Protein AF-A0A7C7HIZ8-F1 (afdb_monomer_lite)

Radius of gyration: 19.07 Å; chains: 1; bounding box: 38×18×54 Å

Foldseek 3Di:
DDDDDDPVSVVVVVVVPDDPDDPVNVDPDDPDPVVQVVVCVVVVHDDDDDDPPDPVVSDD

Sequence (60 aa):
MLTKLNINEFETLHTSVIPPKETWTKINWEIDLWKARRQAYQTGKPIFMWAMDGHPLGCT

Secondary structure (DSSP, 8-state):
--PPPPHHHHHHHHHHHSPP--GGGGS-----HHHHHHHHHHHTPPPP-------TT---

Structure (mmCIF, N/CA/C/O backbone):
data_AF-A0A7C7HIZ8-F1
#
_entry.id   AF-A0A7C7HIZ8-F1
#
loop_
_atom_site.group_PDB
_atom_site.id
_atom_site.type_symbol
_atom_site.label_atom_id
_atom_site.label_alt_id
_atom_site.label_comp_id
_atom_site.label_asym_id
_atom_site.label_entity_id
_atom_site.label_seq_id
_atom_site.pdbx_PDB_ins_code
_atom_site.Cartn_x
_atom_site.Cartn_y
_atom_site.Cartn_z
_atom_site.occupancy
_atom_site.B_iso_or_equiv
_atom_site.auth_seq_id
_atom_site.auth_comp_id
_atom_site.auth_asy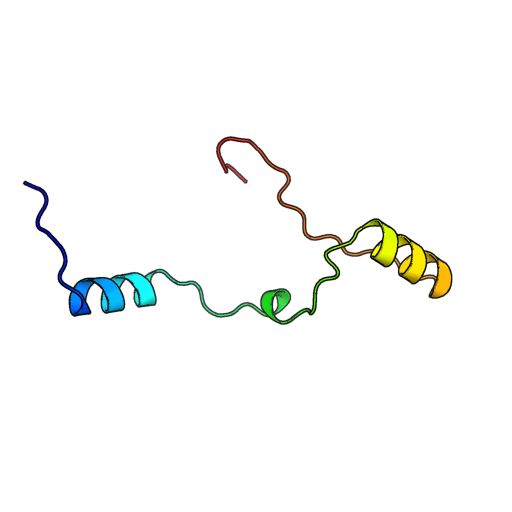m_id
_atom_site.auth_atom_id
_atom_site.pdbx_PDB_model_num
ATOM 1 N N . MET A 1 1 ? 14.032 1.466 -35.669 1.00 53.28 1 MET A N 1
ATOM 2 C CA . MET A 1 1 ? 14.318 0.027 -35.482 1.00 53.28 1 MET A CA 1
ATOM 3 C C . MET A 1 1 ? 14.419 -0.191 -33.979 1.00 53.28 1 MET A C 1
ATOM 5 O O . MET A 1 1 ? 15.229 0.492 -33.371 1.00 53.28 1 MET A O 1
ATOM 9 N N . LEU A 1 2 ? 13.547 -0.993 -33.358 1.00 65.69 2 LEU A N 1
ATOM 10 C CA . LEU A 1 2 ? 13.623 -1.246 -31.912 1.00 65.69 2 LEU A CA 1
ATOM 11 C C . LEU A 1 2 ? 14.705 -2.301 -31.654 1.00 65.69 2 LEU A C 1
ATOM 13 O O . LEU A 1 2 ? 14.593 -3.434 -32.121 1.00 65.69 2 LEU A O 1
ATOM 17 N N . THR A 1 3 ? 15.768 -1.909 -30.963 1.00 80.62 3 THR A N 1
ATOM 18 C CA . THR A 1 3 ? 16.851 -2.791 -30.516 1.00 80.62 3 THR A CA 1
ATOM 19 C C . THR A 1 3 ? 16.392 -3.599 -29.301 1.00 80.62 3 THR A C 1
ATOM 21 O O . THR A 1 3 ? 15.727 -3.069 -28.413 1.00 80.62 3 THR A O 1
ATOM 24 N N . LYS A 1 4 ? 16.715 -4.897 -29.263 1.00 86.50 4 LYS A N 1
ATOM 25 C CA . LYS A 1 4 ? 16.402 -5.761 -28.114 1.00 86.50 4 LYS A CA 1
ATOM 26 C C . LYS A 1 4 ? 17.363 -5.456 -26.962 1.00 86.50 4 LYS A C 1
ATOM 28 O O . LYS A 1 4 ? 18.568 -5.446 -27.189 1.00 86.50 4 LYS A O 1
ATOM 33 N N . LEU A 1 5 ? 16.820 -5.261 -25.761 1.00 89.75 5 LEU A N 1
ATOM 34 C CA . LEU A 1 5 ? 17.591 -5.157 -24.519 1.00 89.75 5 LEU A CA 1
ATOM 35 C C . LEU A 1 5 ? 18.156 -6.528 -24.140 1.00 89.75 5 LEU A C 1
ATOM 37 O O . LEU A 1 5 ? 17.446 -7.536 -24.211 1.00 89.75 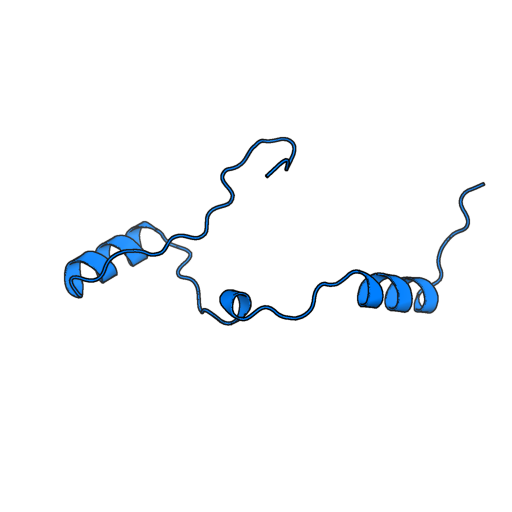5 LEU A O 1
ATOM 41 N N . ASN A 1 6 ? 19.413 -6.567 -23.710 1.00 94.31 6 ASN A N 1
ATOM 42 C CA . ASN A 1 6 ? 19.952 -7.724 -23.001 1.00 94.31 6 ASN A CA 1
ATOM 43 C C . ASN A 1 6 ? 19.579 -7.676 -21.504 1.00 94.31 6 ASN A C 1
ATOM 45 O O . ASN A 1 6 ? 19.028 -6.688 -21.017 1.00 94.31 6 ASN A O 1
ATOM 49 N N . ILE A 1 7 ? 19.863 -8.755 -20.768 1.00 95.25 7 ILE A N 1
ATOM 50 C CA . ILE A 1 7 ? 19.455 -8.889 -19.360 1.00 95.25 7 ILE A CA 1
ATOM 51 C C . ILE A 1 7 ? 20.060 -7.806 -18.452 1.00 95.25 7 ILE A C 1
ATOM 53 O O . ILE A 1 7 ? 19.350 -7.251 -17.620 1.00 95.25 7 ILE A O 1
ATOM 57 N N . ASN A 1 8 ? 21.321 -7.425 -18.667 1.00 95.62 8 ASN A N 1
ATOM 58 C CA . ASN A 1 8 ? 22.004 -6.423 -17.842 1.00 95.62 8 ASN A CA 1
ATOM 59 C C . ASN A 1 8 ? 21.434 -5.019 -18.080 1.00 95.62 8 ASN A C 1
ATOM 61 O O . ASN A 1 8 ? 21.250 -4.236 -17.146 1.00 95.62 8 ASN A O 1
ATOM 65 N N . GLU A 1 9 ? 21.140 -4.695 -19.341 1.00 94.62 9 GLU A N 1
ATOM 66 C CA . GLU A 1 9 ? 20.492 -3.434 -19.708 1.00 94.62 9 GLU A CA 1
ATOM 67 C C . GLU A 1 9 ? 19.072 -3.362 -19.134 1.00 94.62 9 GLU A C 1
ATOM 69 O O . GLU A 1 9 ? 18.671 -2.318 -18.617 1.00 94.62 9 GLU A O 1
ATOM 74 N N . PHE A 1 10 ? 18.334 -4.478 -19.168 1.00 94.31 10 PHE A N 1
ATOM 75 C CA . PHE A 1 10 ? 17.016 -4.577 -18.546 1.00 94.31 10 PHE A CA 1
ATOM 76 C C . PHE A 1 10 ? 17.087 -4.362 -17.034 1.00 94.31 10 PHE A C 1
ATOM 78 O O . PHE A 1 10 ? 16.343 -3.538 -16.516 1.00 94.31 10 PHE A O 1
ATOM 85 N N . GLU A 1 11 ? 17.979 -5.050 -16.322 1.00 95.81 11 GLU A N 1
ATOM 86 C CA . GLU A 1 11 ? 18.112 -4.915 -14.867 1.00 95.81 11 GLU A CA 1
ATOM 87 C C . GLU A 1 11 ? 18.498 -3.491 -14.453 1.00 95.81 11 GLU A C 1
ATOM 89 O O . GLU A 1 11 ? 17.943 -2.949 -13.493 1.00 95.81 11 GLU A O 1
ATOM 94 N N . THR A 1 12 ? 19.396 -2.861 -15.214 1.00 94.94 12 THR A N 1
ATOM 95 C CA . THR A 1 12 ? 19.820 -1.473 -14.991 1.00 94.94 12 THR A CA 1
ATOM 96 C C . THR A 1 12 ? 18.644 -0.513 -15.145 1.00 94.94 12 THR A C 1
ATOM 98 O O . THR A 1 12 ? 18.398 0.316 -14.268 1.00 94.94 12 THR A O 1
ATOM 101 N N . LEU A 1 13 ? 17.890 -0.641 -16.240 1.00 93.31 13 LEU A N 1
ATOM 102 C CA . LEU A 1 13 ? 16.718 0.190 -16.499 1.00 93.31 13 LEU A CA 1
ATOM 103 C C . LEU A 1 13 ? 15.604 -0.068 -15.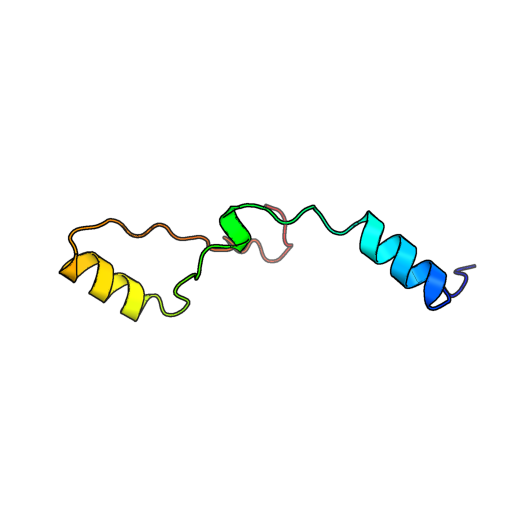480 1.00 93.31 13 LEU A C 1
ATOM 105 O O . LEU A 1 13 ? 15.029 0.867 -14.939 1.00 93.31 13 LEU A O 1
ATOM 109 N N . HIS A 1 14 ? 15.301 -1.331 -15.198 1.00 92.31 14 HIS A N 1
ATOM 110 C CA . HIS A 1 14 ? 14.262 -1.714 -14.250 1.00 92.31 14 HIS A CA 1
ATOM 111 C C . HIS A 1 14 ? 14.552 -1.139 -12.860 1.00 92.31 14 HIS A C 1
ATOM 113 O O . HIS A 1 14 ? 13.675 -0.551 -12.233 1.00 92.31 14 HIS A O 1
ATOM 119 N N . THR A 1 15 ? 15.803 -1.222 -12.409 1.00 92.38 15 THR A N 1
ATOM 120 C CA . THR A 1 15 ? 16.213 -0.665 -11.115 1.00 92.38 15 THR A CA 1
ATOM 121 C C . THR A 1 15 ? 16.148 0.863 -11.088 1.00 92.38 15 THR A C 1
ATOM 123 O O . THR A 1 15 ? 15.852 1.429 -10.040 1.00 92.38 15 THR A O 1
ATOM 126 N N . SER A 1 16 ? 16.387 1.546 -12.214 1.00 92.88 16 SER A N 1
ATOM 127 C CA . SER A 1 16 ? 16.362 3.015 -12.264 1.00 92.88 16 SER A CA 1
ATOM 128 C C . SER A 1 16 ? 14.953 3.613 -12.255 1.00 92.88 16 SER A C 1
ATOM 130 O O . SER A 1 16 ? 14.793 4.765 -11.853 1.00 92.88 16 SER A O 1
ATOM 132 N N . VAL A 1 17 ? 13.938 2.848 -12.671 1.00 92.50 17 VAL A N 1
ATOM 133 C CA . VAL A 1 17 ? 12.534 3.299 -12.706 1.00 92.50 17 VAL A CA 1
ATOM 134 C C . VAL A 1 17 ? 11.708 2.826 -11.513 1.00 92.50 17 VAL A C 1
ATOM 136 O O . VAL A 1 17 ? 10.599 3.322 -11.314 1.00 92.50 17 VAL A O 1
ATOM 139 N N . ILE A 1 18 ? 12.214 1.880 -10.714 1.00 86.62 18 ILE A N 1
ATOM 140 C CA . ILE A 1 18 ? 11.545 1.480 -9.475 1.00 86.62 18 ILE A CA 1
ATOM 141 C C . ILE A 1 18 ? 11.638 2.639 -8.473 1.00 86.62 18 ILE A C 1
ATOM 143 O O . ILE A 1 18 ? 12.745 3.023 -8.084 1.00 86.62 18 ILE A O 1
ATOM 147 N N . PRO A 1 19 ? 10.500 3.184 -8.007 1.00 82.81 19 PRO A N 1
ATOM 148 C CA . PRO A 1 19 ? 10.523 4.179 -6.951 1.00 82.81 19 PRO A CA 1
ATOM 149 C C . PRO A 1 19 ? 11.097 3.570 -5.661 1.00 82.81 19 PRO A C 1
ATOM 151 O O . PRO A 1 19 ? 10.957 2.364 -5.417 1.00 82.81 19 PRO A O 1
ATOM 154 N N . PRO A 1 20 ? 11.736 4.382 -4.803 1.00 84.12 20 PRO A N 1
ATOM 155 C CA . PRO A 1 20 ? 12.222 3.909 -3.514 1.00 84.12 20 PRO A CA 1
ATOM 156 C C . PRO A 1 20 ? 11.083 3.288 -2.690 1.00 84.12 20 PRO A C 1
ATOM 158 O O . PRO A 1 20 ? 9.914 3.639 -2.837 1.00 84.12 20 PRO A O 1
ATOM 161 N N . LYS A 1 21 ? 11.421 2.351 -1.794 1.00 84.50 21 LYS A N 1
ATOM 162 C CA . LYS A 1 21 ? 10.425 1.732 -0.908 1.00 84.50 21 LYS A CA 1
ATOM 163 C C . LYS A 1 21 ? 9.817 2.777 0.025 1.00 84.50 21 LYS A C 1
ATOM 165 O O . LYS A 1 21 ? 10.455 3.195 0.992 1.00 84.50 21 LYS A O 1
ATOM 170 N N . GLU A 1 22 ? 8.568 3.125 -0.238 1.00 87.31 22 GLU A N 1
ATOM 171 C CA . GLU A 1 22 ? 7.799 4.061 0.572 1.00 87.31 22 GLU A CA 1
ATOM 172 C C . GLU A 1 22 ? 7.357 3.453 1.912 1.00 87.31 22 GLU A C 1
ATOM 174 O O . GLU A 1 22 ? 7.232 2.240 2.080 1.00 87.31 22 GLU A O 1
ATOM 179 N N . THR A 1 23 ? 7.081 4.294 2.909 1.00 88.50 23 THR A N 1
ATOM 180 C CA . THR A 1 23 ? 6.682 3.809 4.246 1.00 88.50 23 THR A CA 1
ATOM 181 C C . THR A 1 23 ? 5.349 3.055 4.220 1.00 88.50 23 THR A C 1
ATOM 183 O O . THR A 1 23 ? 5.186 2.071 4.942 1.00 88.50 23 THR A O 1
ATOM 186 N N . TRP A 1 24 ? 4.414 3.456 3.355 1.00 85.69 24 TRP A N 1
ATOM 187 C CA . TRP A 1 24 ? 3.103 2.812 3.238 1.00 85.69 24 TRP A CA 1
ATOM 188 C C . TRP A 1 24 ? 3.193 1.367 2.712 1.00 85.69 24 TRP A C 1
ATOM 190 O O . TRP A 1 24 ? 2.337 0.548 3.047 1.00 85.69 24 TRP A O 1
ATOM 200 N N . THR A 1 25 ? 4.255 1.003 1.975 1.00 86.88 25 THR A N 1
ATOM 201 C CA . THR A 1 25 ? 4.457 -0.377 1.490 1.00 86.88 25 THR A CA 1
ATOM 202 C C . THR A 1 25 ? 4.864 -1.337 2.609 1.00 86.88 25 THR A C 1
ATOM 204 O O . THR A 1 25 ? 4.911 -2.544 2.394 1.00 86.88 25 THR A O 1
ATOM 207 N N . LYS A 1 26 ? 5.231 -0.823 3.791 1.00 90.56 26 LYS A N 1
ATOM 208 C CA . LYS A 1 26 ? 5.631 -1.630 4.956 1.00 90.56 26 LYS A CA 1
ATOM 209 C C . LYS A 1 26 ? 4.444 -2.028 5.835 1.00 90.56 26 LYS A C 1
ATOM 211 O O . LYS A 1 26 ? 4.610 -2.835 6.745 1.00 90.56 26 LYS A O 1
ATOM 216 N N . ILE A 1 27 ? 3.270 -1.443 5.603 1.00 90.19 27 ILE A N 1
ATOM 217 C CA . ILE A 1 27 ? 2.059 -1.755 6.360 1.00 90.19 27 ILE A CA 1
ATOM 218 C C . ILE A 1 27 ? 1.582 -3.147 5.941 1.00 90.19 27 ILE A C 1
ATOM 220 O O . ILE A 1 27 ? 1.462 -3.442 4.754 1.00 90.19 27 ILE A O 1
ATOM 224 N N . ASN A 1 28 ? 1.292 -4.005 6.919 1.00 91.69 28 ASN A N 1
ATOM 225 C CA . ASN A 1 28 ? 0.649 -5.290 6.663 1.00 91.69 28 ASN A CA 1
ATOM 226 C C . ASN A 1 28 ? -0.849 -5.070 6.407 1.00 91.69 28 ASN A C 1
ATOM 228 O O . ASN A 1 28 ? -1.668 -5.212 7.316 1.00 91.69 28 ASN A O 1
ATOM 232 N N . TRP A 1 29 ? -1.177 -4.625 5.195 1.00 91.94 29 TRP A N 1
ATOM 233 C CA . TRP A 1 29 ? -2.538 -4.292 4.785 1.00 91.94 29 TRP A CA 1
ATOM 234 C C . TRP A 1 29 ? -3.481 -5.492 4.928 1.00 91.94 29 TRP A C 1
ATOM 236 O O . TRP A 1 29 ? -3.183 -6.594 4.471 1.00 91.94 29 TRP A O 1
ATOM 246 N N . GLU A 1 30 ? -4.642 -5.268 5.546 1.00 94.81 30 GLU A N 1
ATOM 247 C CA . GLU A 1 30 ? -5.736 -6.238 5.526 1.00 94.81 30 GLU A CA 1
ATOM 248 C C . GLU A 1 30 ? -6.433 -6.169 4.163 1.00 94.81 30 GLU A C 1
ATOM 250 O O . GLU A 1 30 ? -6.901 -5.106 3.757 1.00 94.81 30 GLU A O 1
ATOM 255 N N . ILE A 1 31 ? -6.495 -7.303 3.466 1.00 93.25 31 ILE A N 1
ATOM 256 C CA . ILE A 1 31 ? -7.047 -7.399 2.106 1.00 93.25 31 ILE A CA 1
ATOM 257 C C . ILE A 1 31 ? -8.522 -7.818 2.098 1.00 93.25 31 ILE A C 1
ATOM 259 O O . ILE A 1 31 ? -9.207 -7.637 1.094 1.00 93.25 31 ILE A O 1
ATOM 263 N N . ASP A 1 32 ? -9.029 -8.362 3.209 1.00 94.31 32 ASP A N 1
ATOM 264 C CA . ASP A 1 32 ? -10.449 -8.659 3.384 1.00 94.31 32 ASP A CA 1
ATOM 265 C C . ASP A 1 32 ? -11.153 -7.492 4.091 1.00 94.31 32 ASP A C 1
ATOM 267 O O . ASP A 1 32 ? -11.072 -7.316 5.314 1.00 94.31 32 ASP A O 1
ATOM 271 N N . LEU A 1 33 ? -11.921 -6.720 3.319 1.00 92.62 33 LEU A N 1
ATOM 272 C CA . LEU A 1 33 ? -12.691 -5.588 3.831 1.00 92.62 33 LEU A CA 1
ATOM 273 C C . LEU A 1 33 ? -13.676 -5.990 4.943 1.00 92.62 33 LEU A C 1
ATOM 275 O O . LEU A 1 33 ? -13.875 -5.234 5.897 1.00 92.62 33 LEU A O 1
ATOM 279 N N . TRP A 1 34 ? -14.278 -7.182 4.882 1.00 95.94 34 TRP A N 1
ATOM 280 C CA . TRP A 1 34 ? -15.200 -7.644 5.923 1.00 95.94 34 TRP A CA 1
ATOM 281 C C . TRP A 1 34 ? -14.478 -7.930 7.231 1.00 95.94 34 TRP A C 1
ATOM 283 O O . TRP A 1 34 ? -15.012 -7.650 8.312 1.00 95.94 34 TRP A O 1
ATOM 293 N N . LYS A 1 35 ? -13.263 -8.471 7.149 1.00 97.62 35 LYS A N 1
ATOM 294 C CA . LYS A 1 35 ? -12.405 -8.682 8.312 1.00 97.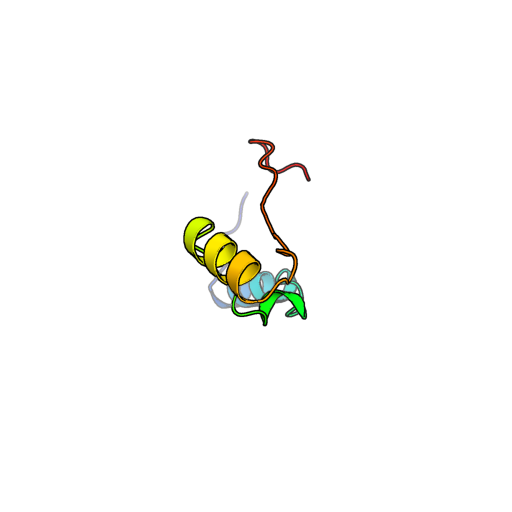62 35 LYS A CA 1
ATOM 295 C C . LYS A 1 35 ? -11.947 -7.354 8.910 1.00 97.62 35 LYS A C 1
ATOM 297 O O . LYS A 1 35 ? -12.132 -7.169 10.114 1.00 97.62 35 LYS A O 1
ATOM 302 N N . ALA A 1 36 ? -11.478 -6.414 8.087 1.00 96.56 36 ALA A N 1
ATOM 303 C CA . ALA A 1 36 ? -11.113 -5.066 8.526 1.00 96.56 36 ALA A CA 1
ATOM 304 C C . ALA A 1 36 ? -12.288 -4.358 9.226 1.00 96.56 36 ALA A C 1
ATOM 306 O O . ALA A 1 36 ? -12.131 -3.802 10.313 1.00 96.56 36 ALA A O 1
ATOM 307 N N . ARG A 1 37 ? -13.504 -4.467 8.669 1.00 97.25 37 ARG A N 1
ATOM 308 C CA . ARG A 1 37 ? -14.728 -3.913 9.270 1.00 97.25 37 ARG A CA 1
ATOM 309 C C . ARG A 1 37 ? -15.025 -4.482 10.655 1.00 97.25 37 ARG A C 1
ATOM 311 O O . ARG A 1 37 ? -15.364 -3.728 11.565 1.00 97.25 37 ARG A O 1
ATOM 318 N N . ARG A 1 38 ? -14.913 -5.803 10.835 1.00 98.25 38 ARG A N 1
ATOM 319 C CA . ARG A 1 38 ? -15.116 -6.440 12.150 1.00 98.25 38 ARG A CA 1
ATOM 320 C C . ARG A 1 38 ? -14.076 -5.968 13.169 1.00 98.25 38 ARG A C 1
ATOM 322 O O . ARG A 1 38 ? -14.449 -5.663 14.296 1.00 98.25 38 ARG A O 1
ATOM 329 N N . GLN A 1 39 ? -12.808 -5.860 12.771 1.00 97.31 39 GLN A N 1
ATOM 330 C CA . GLN A 1 39 ? -11.729 -5.371 13.639 1.00 97.31 39 GLN A CA 1
ATOM 331 C C . GLN A 1 39 ? -11.934 -3.908 14.050 1.00 97.31 39 GLN A C 1
ATOM 333 O O . GLN A 1 39 ? -11.774 -3.568 15.222 1.00 97.31 39 GLN A O 1
ATOM 338 N N . ALA A 1 40 ? -12.331 -3.049 13.111 1.00 97.62 40 ALA A N 1
ATOM 339 C CA . ALA A 1 40 ? -12.653 -1.652 13.383 1.00 97.62 40 ALA A CA 1
ATOM 340 C C . ALA A 1 40 ? -13.781 -1.523 14.417 1.00 97.62 40 ALA A C 1
ATOM 342 O O . ALA A 1 40 ? -13.630 -0.805 15.404 1.00 97.62 40 ALA A O 1
ATOM 343 N N . TYR A 1 41 ? -14.863 -2.296 14.258 1.00 98.19 41 TYR A N 1
ATOM 344 C CA . TYR A 1 41 ? -15.960 -2.338 15.230 1.00 98.19 41 TYR A CA 1
ATOM 345 C C . TYR A 1 41 ? -15.493 -2.795 16.619 1.00 98.19 41 TYR A C 1
ATOM 347 O O . TYR A 1 41 ? -15.804 -2.154 17.617 1.00 98.19 41 TYR A O 1
ATOM 355 N N . GLN A 1 42 ? -14.710 -3.875 16.689 1.00 98.2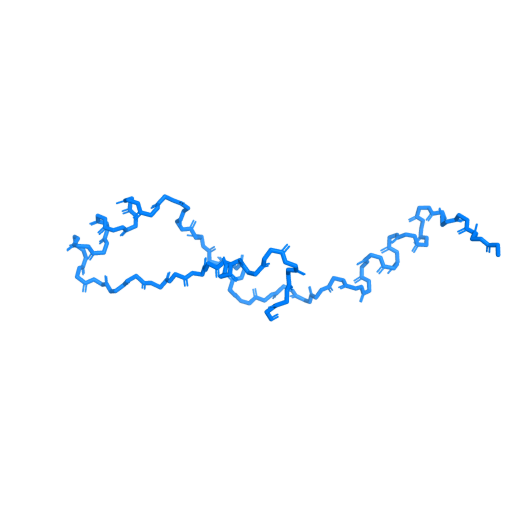5 42 GLN A N 1
ATOM 356 C CA . GLN A 1 42 ? -14.212 -4.424 17.956 1.00 98.25 42 GLN A CA 1
ATOM 357 C C . GLN A 1 42 ? -13.249 -3.482 18.688 1.00 98.25 42 GLN A C 1
ATOM 359 O O . GLN A 1 42 ? -13.216 -3.470 19.914 1.00 98.25 42 GLN A O 1
ATOM 364 N N . THR A 1 43 ? -12.445 -2.719 17.948 1.00 97.75 43 THR A N 1
ATOM 365 C CA . THR A 1 43 ? -11.405 -1.849 18.520 1.00 97.7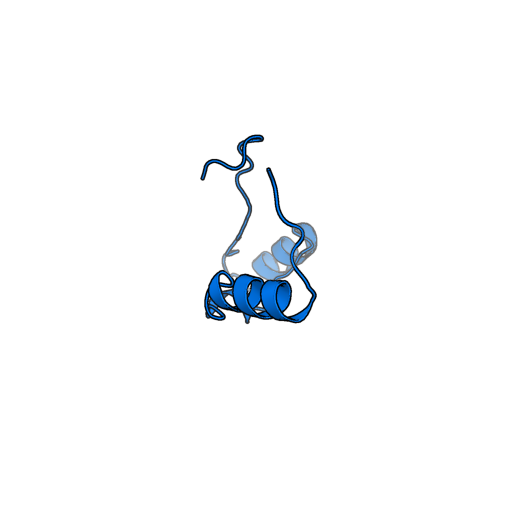5 43 THR A CA 1
ATOM 366 C C . THR A 1 43 ? -11.845 -0.395 18.677 1.00 97.75 43 THR A C 1
ATOM 368 O O . THR A 1 43 ? -11.113 0.387 19.280 1.00 97.75 43 THR A O 1
ATOM 371 N N . GLY A 1 44 ? -12.999 -0.014 18.121 1.00 97.81 44 GLY A N 1
ATOM 372 C CA . GLY A 1 44 ? -13.458 1.376 18.073 1.00 97.81 44 GLY A CA 1
ATOM 373 C C . GLY A 1 44 ? -12.563 2.290 17.228 1.00 97.81 44 GLY A C 1
ATOM 374 O O . GLY A 1 44 ? -12.594 3.506 17.406 1.00 97.81 44 GLY A O 1
ATOM 375 N N . LYS A 1 45 ? -11.732 1.728 16.340 1.00 97.06 45 LYS A N 1
ATOM 376 C CA . LYS A 1 45 ? -10.795 2.483 15.495 1.00 97.06 45 LYS A CA 1
ATOM 377 C C . LYS A 1 45 ? -11.344 2.644 14.075 1.00 97.06 45 LYS A C 1
ATOM 379 O O . LYS A 1 45 ? -11.976 1.717 13.568 1.00 97.06 45 LYS A O 1
ATOM 384 N N . PRO A 1 46 ? -11.088 3.783 13.407 1.00 96.44 46 PRO A N 1
ATOM 385 C CA . PRO A 1 46 ? -11.474 3.965 12.013 1.00 96.44 46 PRO A CA 1
ATOM 386 C C . PRO A 1 46 ? -10.679 3.037 11.083 1.00 96.44 46 PRO A C 1
ATOM 388 O O . PRO A 1 46 ? -9.570 2.607 11.405 1.00 96.44 46 PRO A O 1
ATOM 391 N N . ILE A 1 47 ? -11.239 2.770 9.902 1.00 95.25 47 ILE A N 1
ATOM 392 C CA . ILE A 1 47 ? -10.544 2.065 8.820 1.00 95.25 47 ILE A CA 1
ATOM 393 C C . ILE A 1 47 ? -9.801 3.098 7.976 1.00 95.25 47 ILE A C 1
ATOM 395 O O . ILE A 1 47 ? -10.417 4.019 7.443 1.00 95.25 47 ILE A O 1
ATOM 399 N N . PHE A 1 48 ? -8.491 2.915 7.821 1.00 92.56 48 PHE A N 1
ATOM 400 C CA . PHE A 1 48 ? -7.720 3.573 6.770 1.00 92.56 48 PHE A CA 1
ATOM 401 C C . PHE A 1 48 ? -7.652 2.636 5.565 1.00 92.56 48 PHE A C 1
ATOM 403 O O . PHE A 1 48 ? -7.142 1.522 5.677 1.00 92.56 48 PHE A O 1
ATOM 410 N N . MET A 1 49 ? -8.210 3.066 4.436 1.00 91.00 49 MET A N 1
ATOM 411 C CA . MET A 1 49 ? -8.333 2.247 3.234 1.00 91.00 49 MET A CA 1
ATOM 412 C C . MET A 1 49 ? -7.481 2.838 2.118 1.00 91.00 49 MET A C 1
ATOM 414 O O . MET A 1 49 ? -7.672 3.991 1.737 1.00 91.00 49 MET A O 1
ATOM 418 N N . TRP A 1 50 ? -6.571 2.029 1.582 1.00 85.75 50 TRP A N 1
ATOM 419 C CA . TRP A 1 50 ? -5.893 2.315 0.327 1.00 85.75 50 TRP A CA 1
ATOM 420 C C . TRP A 1 50 ? -6.544 1.465 -0.758 1.00 85.75 50 TRP A C 1
ATOM 422 O O . TRP A 1 50 ? -6.417 0.242 -0.771 1.00 85.75 50 TRP A O 1
ATOM 432 N N . ALA A 1 51 ? -7.313 2.117 -1.619 1.00 83.19 51 ALA A N 1
ATOM 433 C CA . ALA A 1 51 ? -7.971 1.495 -2.752 1.00 83.19 51 ALA A CA 1
ATOM 434 C C . ALA A 1 51 ? -7.532 2.235 -4.012 1.00 83.19 51 ALA A C 1
ATOM 436 O O . ALA A 1 51 ? -7.412 3.460 -4.000 1.00 83.19 51 ALA A O 1
ATOM 437 N N . MET A 1 52 ? -7.304 1.499 -5.097 1.00 78.50 52 MET A N 1
ATOM 438 C CA . MET A 1 52 ? -7.272 2.127 -6.410 1.00 78.50 52 MET A CA 1
ATOM 439 C C . MET A 1 52 ? -8.714 2.497 -6.751 1.00 78.50 52 MET A C 1
ATOM 441 O O . MET A 1 52 ? -9.532 1.608 -6.992 1.00 78.50 52 MET A O 1
ATOM 445 N N . ASP A 1 53 ? -9.031 3.792 -6.715 1.00 66.00 53 ASP A N 1
ATOM 446 C CA . ASP A 1 53 ? -10.283 4.320 -7.254 1.00 66.00 53 ASP A CA 1
ATOM 447 C C . ASP A 1 53 ? -10.190 4.188 -8.775 1.00 66.00 53 ASP A C 1
ATOM 449 O O . ASP A 1 53 ? -9.614 5.022 -9.470 1.00 66.00 53 ASP A O 1
ATOM 453 N N . GLY A 1 54 ? -10.546 3.001 -9.261 1.00 59.34 54 GLY A N 1
ATOM 454 C CA . GLY A 1 54 ? -10.212 2.544 -10.597 1.00 59.34 54 GLY A CA 1
ATOM 455 C C . GLY A 1 54 ? -10.883 3.394 -11.664 1.00 59.34 54 GLY A C 1
ATOM 456 O O . GLY A 1 54 ? -11.959 3.046 -12.143 1.00 59.34 54 GLY A O 1
ATOM 457 N N . HIS A 1 55 ? -10.210 4.445 -12.130 1.00 55.62 55 HIS A N 1
ATOM 458 C CA . HIS A 1 55 ? -10.415 4.884 -13.497 1.00 55.62 55 HIS A CA 1
ATOM 459 C C . HIS A 1 55 ? -9.855 3.765 -14.390 1.00 55.62 55 HIS A C 1
ATOM 461 O O . HIS A 1 55 ? -8.670 3.446 -14.279 1.00 55.62 55 HIS A O 1
ATOM 467 N N . PRO A 1 56 ? -10.649 3.138 -15.273 1.00 55.44 56 PRO A N 1
ATOM 468 C CA . PRO A 1 56 ? -10.218 1.967 -16.046 1.00 55.44 56 PRO A CA 1
ATOM 469 C C . PRO A 1 56 ? -9.024 2.229 -16.986 1.00 55.44 56 PRO A C 1
ATOM 471 O O . PRO A 1 56 ? -8.446 1.285 -17.515 1.00 55.44 56 PRO A O 1
ATOM 474 N N . LEU A 1 57 ? -8.631 3.495 -17.171 1.00 59.06 57 LEU A N 1
ATOM 475 C CA . LEU A 1 57 ? -7.437 3.922 -17.913 1.00 59.06 57 LEU A CA 1
ATOM 476 C C . LEU A 1 57 ? -6.210 4.199 -17.018 1.00 59.06 57 LEU A C 1
ATOM 478 O O . LEU A 1 57 ? -5.187 4.643 -17.526 1.00 59.06 57 LEU A O 1
ATOM 482 N N . GLY A 1 58 ? -6.292 3.962 -15.704 1.00 48.81 58 GLY A N 1
ATOM 483 C CA . GLY A 1 58 ? -5.171 4.154 -14.775 1.00 48.81 58 GLY A CA 1
ATOM 484 C C . GLY A 1 58 ? -4.752 5.615 -14.572 1.00 48.81 58 GLY A C 1
ATOM 485 O O . GLY A 1 58 ? -3.632 5.869 -14.143 1.00 48.81 58 GLY A O 1
ATOM 486 N N . CYS A 1 59 ? -5.619 6.578 -14.894 1.00 44.28 59 CYS A N 1
ATOM 487 C CA . CYS A 1 59 ? -5.364 7.995 -14.650 1.00 44.28 59 CYS A CA 1
ATOM 488 C C . CYS A 1 59 ? -5.886 8.388 -13.260 1.00 44.28 59 CYS A C 1
ATOM 490 O O . CYS A 1 59 ? -7.044 8.784 -13.127 1.00 44.28 59 CYS A O 1
ATOM 492 N N . THR A 1 60 ? -5.029 8.267 -12.249 1.00 51.91 60 THR A N 1
ATOM 493 C CA . THR A 1 60 ? -5.154 8.925 -10.937 1.00 51.91 60 THR A CA 1
ATOM 494 C C . THR A 1 60 ? -3.884 9.697 -10.651 1.00 51.91 60 THR A C 1
ATOM 496 O O . THR A 1 60 ? -2.810 9.101 -10.898 1.00 51.91 60 THR A O 1
#

pLDDT: mean 86.04, std 14.48, range [44.28, 98.25]